Protein AF-T1BJ69-F1 (afdb_monomer_lite)

Radius of gyration: 16.68 Å; chains: 1; bounding box: 39×38×47 Å

Foldseek 3Di:
DALEEEQAFAVLQVLLVVLVVVVPDDVPDDPGDYDYPYHYDGDVVSLVSLLVVLVCVVVVVDDAHQEYEYEHACQVVDDVSSVVSSCVRNPPPPHHYDYRYDQHDSLLVLLQDQPLVCQQLVGGHHRDDRDRDPCPSLQSQQVRNVVSVDHDPPSNSVSSNSSD

Structure (mmCIF, N/CA/C/O backbone):
data_AF-T1BJ69-F1
#
_entry.id   AF-T1BJ69-F1
#
loop_
_atom_site.group_PDB
_atom_site.id
_atom_site.type_symbol
_atom_site.label_atom_id
_atom_site.label_alt_id
_atom_site.label_comp_id
_atom_site.label_asym_id
_atom_site.label_entity_id
_atom_site.label_seq_id
_atom_site.pdbx_PDB_ins_code
_atom_site.Cartn_x
_atom_site.Cartn_y
_atom_site.Cartn_z
_atom_site.occupancy
_atom_site.B_iso_or_equiv
_atom_site.auth_seq_id
_atom_site.auth_comp_id
_atom_site.auth_asym_id
_atom_site.auth_atom_id
_atom_site.pdbx_PDB_model_num
ATOM 1 N N . MET A 1 1 ? -14.775 -15.319 7.937 1.00 51.53 1 MET A N 1
ATOM 2 C CA . MET A 1 1 ? -14.587 -13.847 7.974 1.00 51.53 1 MET A CA 1
ATOM 3 C C . MET A 1 1 ? -13.096 -13.589 7.8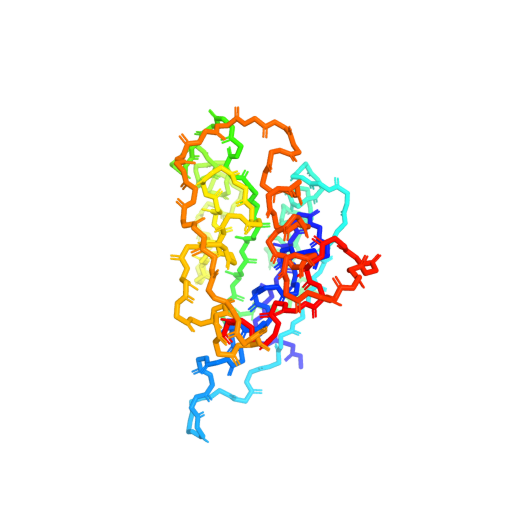43 1.00 51.53 1 MET A C 1
ATOM 5 O O . MET A 1 1 ? -12.359 -14.482 8.225 1.00 51.53 1 MET A O 1
ATOM 9 N N . PRO A 1 2 ? -12.671 -12.459 7.262 1.00 62.94 2 PRO A N 1
ATOM 10 C CA . PRO A 1 2 ? -11.258 -12.148 7.084 1.00 62.94 2 PRO A CA 1
ATOM 11 C C . PRO A 1 2 ? -10.560 -11.904 8.410 1.00 62.94 2 PRO A C 1
ATOM 13 O O . PRO A 1 2 ? -11.068 -11.163 9.250 1.00 62.94 2 PRO A O 1
ATOM 16 N N . ASP A 1 3 ? -9.391 -12.504 8.550 1.00 84.88 3 ASP A N 1
ATOM 17 C CA . ASP A 1 3 ? -8.540 -12.343 9.723 1.00 84.88 3 ASP A CA 1
ATOM 18 C C . ASP A 1 3 ? -7.645 -11.103 9.556 1.00 84.88 3 ASP A C 1
ATOM 20 O O . ASP A 1 3 ? -7.276 -10.459 10.536 1.00 84.88 3 ASP A O 1
ATOM 24 N N . VAL A 1 4 ? -7.408 -10.682 8.304 1.00 90.94 4 VAL A N 1
ATOM 25 C CA . VAL A 1 4 ? -6.692 -9.446 7.960 1.00 90.94 4 VAL A CA 1
ATOM 26 C C . VAL A 1 4 ? -7.602 -8.488 7.193 1.00 90.94 4 VAL A C 1
ATOM 28 O O . VAL A 1 4 ? -8.192 -8.839 6.165 1.00 90.94 4 VAL A O 1
ATOM 31 N N . ILE A 1 5 ? -7.684 -7.249 7.672 1.00 94.88 5 ILE A N 1
ATOM 32 C CA . ILE A 1 5 ? -8.419 -6.156 7.031 1.00 94.88 5 ILE A CA 1
ATOM 33 C C . ILE A 1 5 ? -7.438 -5.163 6.416 1.00 94.88 5 ILE A C 1
ATOM 35 O O . ILE A 1 5 ? -6.534 -4.691 7.097 1.00 94.88 5 ILE A O 1
ATOM 39 N N . LEU A 1 6 ? -7.650 -4.809 5.149 1.00 95.88 6 LEU A N 1
ATOM 40 C CA . LEU A 1 6 ? -6.860 -3.818 4.421 1.00 95.88 6 LEU A CA 1
ATOM 41 C C . LEU A 1 6 ? -7.681 -2.558 4.129 1.00 95.88 6 LEU A C 1
ATOM 43 O O . LEU A 1 6 ? -8.824 -2.638 3.670 1.00 95.88 6 LEU A O 1
ATOM 47 N N . PHE A 1 7 ? -7.060 -1.405 4.350 1.00 97.06 7 PHE A N 1
ATOM 48 C CA . PHE A 1 7 ? -7.480 -0.118 3.807 1.00 97.06 7 PHE A CA 1
ATOM 49 C C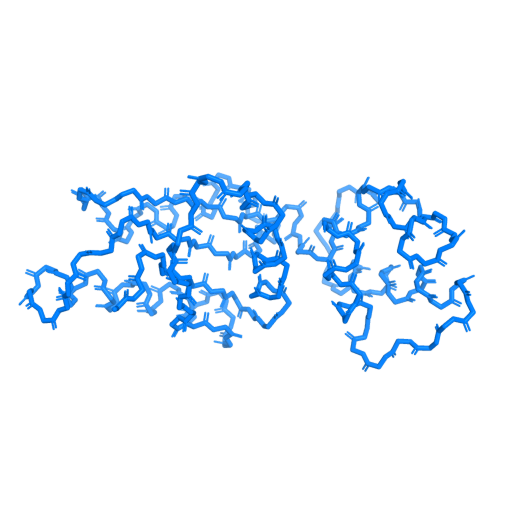 . PHE A 1 7 ? -6.354 0.423 2.932 1.00 97.06 7 PHE A C 1
ATOM 51 O O . PHE A 1 7 ? -5.247 0.616 3.423 1.00 97.06 7 PHE A O 1
ATOM 58 N N . ALA A 1 8 ? -6.633 0.646 1.658 1.00 97.19 8 ALA A N 1
ATOM 59 C CA . ALA A 1 8 ? -5.683 1.039 0.634 1.00 97.19 8 ALA A CA 1
ATOM 60 C C . ALA A 1 8 ? -6.142 2.329 -0.058 1.00 97.19 8 ALA A C 1
ATOM 62 O O . ALA A 1 8 ? -7.329 2.523 -0.318 1.00 97.19 8 ALA A O 1
ATOM 63 N N . GLU A 1 9 ? -5.194 3.218 -0.345 1.00 95.62 9 GLU A N 1
ATOM 64 C CA . GLU A 1 9 ? -5.455 4.518 -0.973 1.00 95.62 9 GLU A CA 1
ATOM 65 C C . GLU A 1 9 ? -6.082 4.397 -2.369 1.00 95.62 9 GLU A C 1
ATOM 67 O O . GLU A 1 9 ? -7.032 5.115 -2.709 1.00 95.62 9 GLU A O 1
ATOM 72 N N . ASP A 1 10 ? -5.581 3.445 -3.149 1.00 93.44 10 ASP A N 1
ATOM 73 C CA . ASP A 1 10 ? -6.062 3.096 -4.477 1.00 93.44 10 ASP A CA 1
ATOM 74 C C . ASP 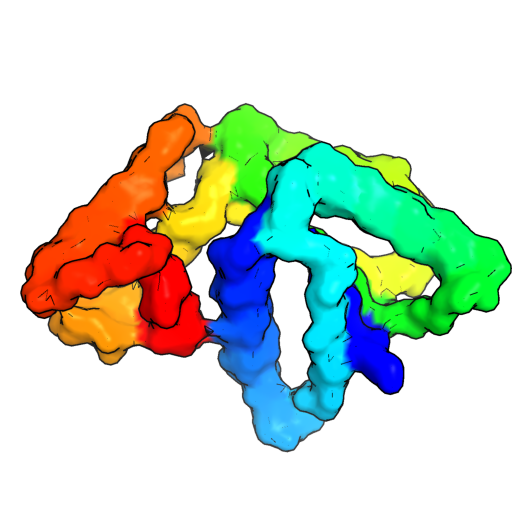A 1 10 ? -5.826 1.599 -4.782 1.00 93.44 10 ASP A C 1
ATOM 76 O O . ASP A 1 10 ? -5.380 0.820 -3.929 1.00 93.44 10 ASP A O 1
ATOM 80 N N . SER A 1 11 ? -6.129 1.187 -6.014 1.00 91.75 11 SER A N 1
ATOM 81 C CA . SER A 1 11 ? -5.951 -0.192 -6.469 1.00 91.75 11 SER A CA 1
ATOM 82 C C . SER A 1 11 ? -4.485 -0.623 -6.535 1.00 91.75 11 SER A C 1
ATOM 84 O O . SER A 1 11 ? -4.205 -1.807 -6.375 1.00 91.75 11 SER A O 1
ATOM 86 N N . ALA A 1 12 ? -3.549 0.310 -6.748 1.00 92.00 12 ALA A N 1
ATOM 87 C CA . ALA A 1 12 ? -2.119 0.011 -6.798 1.00 92.00 12 ALA A CA 1
ATOM 88 C C . ALA A 1 12 ? -1.604 -0.405 -5.416 1.00 92.00 12 ALA A C 1
ATOM 90 O O . ALA A 1 12 ? -0.928 -1.426 -5.275 1.00 92.00 12 ALA A O 1
ATOM 91 N N . HIS A 1 13 ? -2.012 0.337 -4.384 1.00 95.19 13 HIS A N 1
ATOM 92 C CA . HIS A 1 13 ? -1.757 -0.022 -2.992 1.00 95.19 13 HIS A CA 1
ATOM 93 C C . HIS A 1 13 ? -2.362 -1.383 -2.646 1.00 95.19 13 HIS A C 1
ATOM 95 O O . HIS A 1 13 ? -1.693 -2.220 -2.043 1.00 95.19 13 HIS A O 1
ATOM 101 N N . GLU A 1 14 ? -3.618 -1.629 -3.031 1.00 94.44 14 GLU A N 1
ATOM 102 C CA . GLU A 1 14 ? -4.249 -2.924 -2.771 1.00 94.44 14 GLU A CA 1
ATOM 103 C C . GLU A 1 14 ? -3.471 -4.070 -3.422 1.00 94.44 14 GLU A C 1
ATOM 105 O O . GLU A 1 14 ? -3.194 -5.068 -2.755 1.00 94.44 14 GLU A O 1
ATOM 110 N N . GLN A 1 15 ? -3.116 -3.927 -4.700 1.00 92.31 15 GLN A N 1
ATOM 111 C CA . GLN A 1 15 ? -2.429 -4.964 -5.458 1.00 92.31 15 GLN A CA 1
ATOM 112 C C . GLN A 1 15 ? -1.080 -5.301 -4.825 1.00 92.31 15 GLN A C 1
ATOM 114 O O . GLN A 1 15 ? -0.887 -6.443 -4.421 1.00 92.31 15 GLN A O 1
ATOM 119 N N . ILE A 1 16 ? -0.212 -4.307 -4.616 1.00 93.31 16 ILE A N 1
ATOM 120 C CA . ILE A 1 16 ? 1.136 -4.523 -4.066 1.00 93.31 16 ILE A CA 1
ATOM 121 C C . ILE A 1 16 ? 1.086 -5.152 -2.670 1.00 93.31 16 ILE A C 1
ATOM 123 O O . ILE A 1 16 ? 1.836 -6.082 -2.374 1.00 93.31 16 ILE A O 1
ATOM 127 N N . ILE A 1 17 ? 0.179 -4.698 -1.800 1.00 93.44 17 ILE A N 1
ATOM 128 C CA . ILE A 1 17 ? 0.056 -5.271 -0.454 1.00 93.44 17 ILE A CA 1
ATOM 129 C C . ILE A 1 17 ? -0.488 -6.696 -0.500 1.00 93.44 17 ILE A C 1
ATOM 131 O O . ILE A 1 17 ? -0.043 -7.545 0.276 1.00 93.44 17 ILE A O 1
ATOM 135 N N . ARG A 1 18 ? -1.402 -7.003 -1.425 1.00 90.94 18 ARG A N 1
ATOM 136 C CA . ARG A 1 18 ? -1.831 -8.386 -1.663 1.00 90.94 18 ARG A CA 1
ATOM 137 C C . ARG A 1 18 ? -0.667 -9.263 -2.125 1.00 90.94 18 ARG A C 1
ATOM 139 O O . ARG A 1 18 ? -0.565 -10.378 -1.611 1.00 90.94 18 ARG A O 1
ATOM 146 N N . SER A 1 19 ? 0.196 -8.780 -3.021 1.00 89.44 19 SER A N 1
ATOM 147 C CA . SER A 1 19 ? 1.398 -9.493 -3.486 1.00 89.44 19 SER A CA 1
ATOM 148 C C . SER A 1 19 ? 2.352 -9.777 -2.324 1.00 89.44 19 SER A C 1
ATOM 150 O O . SER A 1 19 ? 2.669 -10.935 -2.053 1.00 89.44 19 SER A O 1
ATOM 152 N N . MET A 1 20 ? 2.698 -8.747 -1.541 1.00 89.12 20 MET A N 1
ATOM 153 C CA . MET A 1 20 ? 3.596 -8.867 -0.383 1.00 89.12 20 MET A CA 1
ATOM 154 C C . MET A 1 20 ? 3.067 -9.863 0.648 1.00 89.12 20 MET A C 1
ATOM 156 O O . MET A 1 20 ? 3.785 -10.756 1.098 1.00 89.12 20 MET A O 1
ATOM 160 N N . LEU A 1 21 ? 1.787 -9.745 1.013 1.00 86.69 21 LEU A N 1
ATOM 161 C CA . LEU A 1 21 ? 1.180 -10.650 1.986 1.00 86.69 21 LEU A CA 1
ATOM 162 C C . LEU A 1 21 ? 1.114 -12.084 1.461 1.00 86.69 21 LEU A C 1
ATOM 164 O O . LEU A 1 21 ? 1.229 -13.007 2.259 1.00 86.69 21 LEU A O 1
ATOM 168 N N . ARG A 1 22 ? 0.957 -12.291 0.146 1.00 84.44 22 ARG A N 1
ATOM 169 C CA . ARG A 1 22 ? 1.001 -13.620 -0.478 1.00 84.44 22 ARG A CA 1
ATOM 170 C C . ARG A 1 22 ? 2.409 -14.212 -0.443 1.00 84.44 22 ARG A C 1
ATOM 172 O O . ARG A 1 22 ? 2.530 -15.377 -0.084 1.00 84.44 22 ARG A O 1
ATOM 179 N N . CYS A 1 23 ? 3.438 -13.420 -0.746 1.00 79.69 23 CYS A N 1
ATOM 180 C CA . CYS A 1 23 ? 4.845 -13.829 -0.677 1.00 79.69 23 CYS A CA 1
ATOM 181 C C . CYS A 1 23 ? 5.247 -14.255 0.750 1.00 79.69 23 CYS A C 1
ATOM 183 O O . CYS A 1 23 ? 5.919 -15.265 0.947 1.00 79.69 23 CYS A O 1
ATOM 185 N N . LEU A 1 24 ? 4.728 -13.565 1.772 1.00 79.25 24 LEU A N 1
ATOM 186 C CA . LEU A 1 24 ? 4.943 -13.926 3.179 1.00 79.25 24 LEU A CA 1
ATOM 187 C C . LEU A 1 24 ? 4.194 -15.196 3.631 1.00 79.25 24 LEU A C 1
ATOM 189 O O . LEU A 1 24 ? 4.476 -15.713 4.719 1.00 79.25 24 LEU A O 1
ATOM 193 N N . ARG A 1 25 ? 3.254 -15.735 2.836 1.00 72.44 25 ARG A N 1
ATOM 194 C CA . ARG A 1 25 ? 2.586 -17.004 3.170 1.00 72.44 25 ARG A CA 1
ATOM 195 C C . ARG A 1 25 ? 3.562 -18.156 2.957 1.00 72.44 25 ARG A C 1
ATOM 197 O O . ARG A 1 25 ? 3.684 -18.700 1.866 1.00 72.44 25 ARG A O 1
ATOM 204 N N . THR A 1 26 ? 4.211 -18.589 4.031 1.00 60.78 26 THR A N 1
ATOM 205 C CA . THR A 1 26 ? 4.838 -19.917 4.050 1.00 60.78 26 THR A CA 1
ATOM 206 C C . THR A 1 26 ? 3.751 -21.007 4.074 1.00 60.78 26 THR A C 1
ATOM 208 O O . THR A 1 26 ? 2.638 -20.735 4.539 1.00 60.78 26 THR A O 1
ATOM 211 N N . PRO A 1 27 ? 4.047 -22.252 3.644 1.00 57.75 27 PRO A N 1
ATOM 212 C CA . PRO A 1 27 ? 3.083 -23.363 3.639 1.00 57.75 27 PRO A CA 1
ATOM 213 C C . PRO A 1 27 ? 2.420 -23.652 4.997 1.00 57.75 27 PRO A C 1
ATOM 215 O O . PRO A 1 27 ? 1.377 -24.296 5.051 1.00 57.75 27 PRO A O 1
ATOM 218 N N . TRP A 1 28 ? 3.019 -23.170 6.087 1.00 53.12 28 TRP A N 1
ATOM 219 C CA . TRP A 1 28 ? 2.624 -23.442 7.470 1.00 53.12 28 TRP A CA 1
ATOM 220 C C . TRP A 1 28 ? 2.016 -22.228 8.177 1.00 53.12 28 TRP A C 1
ATOM 222 O O . TRP A 1 28 ? 1.469 -22.386 9.264 1.00 53.12 28 TRP A O 1
ATOM 232 N N . ALA A 1 29 ? 2.156 -21.019 7.619 1.00 54.22 29 ALA A N 1
ATOM 233 C CA . ALA A 1 29 ? 1.893 -19.807 8.384 1.00 54.22 29 ALA A CA 1
ATOM 234 C C . ALA A 1 29 ? 0.432 -19.368 8.312 1.00 54.22 29 ALA A C 1
ATOM 236 O O . ALA A 1 29 ? -0.199 -19.298 9.357 1.00 54.22 29 ALA A O 1
ATOM 237 N N . TRP A 1 30 ? -0.144 -19.052 7.152 1.00 55.72 30 TRP A N 1
ATOM 238 C CA . TRP A 1 30 ? -1.376 -18.248 7.139 1.00 55.72 30 TRP A CA 1
ATOM 239 C C . TRP A 1 30 ? -2.479 -18.830 6.247 1.00 55.72 30 TRP A C 1
ATOM 241 O O . TRP A 1 30 ? -2.416 -18.758 5.017 1.00 55.72 30 TRP A O 1
ATOM 251 N N . THR A 1 31 ? -3.560 -19.313 6.861 1.00 55.03 31 THR A N 1
ATOM 252 C CA . THR A 1 31 ? -4.882 -19.514 6.229 1.00 55.03 31 THR A CA 1
ATOM 253 C C . THR A 1 31 ? -5.711 -18.229 6.176 1.00 55.03 31 THR A C 1
ATOM 255 O O . THR A 1 31 ? -6.770 -18.214 5.548 1.00 55.03 31 THR A O 1
ATOM 258 N N . SER A 1 32 ? -5.204 -17.150 6.773 1.00 64.69 32 SER A N 1
ATOM 259 C CA . SER A 1 32 ? -5.915 -15.900 6.988 1.00 64.69 32 SER A CA 1
ATOM 260 C C . SER A 1 32 ? -6.461 -15.292 5.698 1.00 64.69 32 SER A C 1
ATOM 262 O O . SER A 1 32 ? -5.718 -15.036 4.745 1.00 64.69 32 SER A O 1
ATOM 264 N N . SER A 1 33 ? -7.774 -15.054 5.648 1.00 83.56 33 SER A N 1
ATOM 265 C CA . SER A 1 33 ? -8.385 -14.400 4.483 1.00 83.56 33 SER A CA 1
ATOM 266 C C . SER A 1 33 ? -8.209 -12.879 4.564 1.00 83.56 33 SER A C 1
ATOM 268 O O . SER A 1 33 ? -8.493 -12.263 5.588 1.00 83.56 33 SER A O 1
ATOM 270 N N . LEU A 1 34 ? -7.714 -12.269 3.482 1.00 87.44 34 LEU A N 1
ATOM 271 C CA . LEU A 1 34 ? -7.486 -10.826 3.378 1.00 87.44 34 LEU A CA 1
ATOM 272 C C . LEU A 1 34 ? -8.677 -10.142 2.704 1.00 87.44 34 LEU A C 1
ATOM 274 O O . LEU A 1 34 ? -8.955 -10.391 1.524 1.00 87.44 34 LEU A O 1
ATOM 278 N N . LYS A 1 35 ? -9.337 -9.227 3.418 1.00 92.12 35 LYS A N 1
ATOM 279 C CA . LYS A 1 35 ? -10.417 -8.398 2.866 1.00 92.12 35 LYS A CA 1
ATOM 280 C C . LYS A 1 35 ? -10.004 -6.938 2.816 1.00 92.12 35 LYS A C 1
ATOM 282 O O . LYS A 1 35 ? -9.709 -6.335 3.842 1.00 92.12 35 LYS A O 1
ATOM 287 N N . CYS A 1 36 ? -10.072 -6.364 1.624 1.00 92.94 36 CYS A N 1
ATOM 288 C CA . CYS A 1 36 ? -9.938 -4.933 1.431 1.00 92.94 36 CYS A CA 1
ATOM 289 C C . CYS A 1 36 ? -11.302 -4.263 1.654 1.00 92.94 36 CYS A C 1
ATOM 291 O O . CYS A 1 36 ? -12.295 -4.669 1.047 1.00 92.94 36 CYS A O 1
ATOM 293 N N . LEU A 1 37 ? -11.379 -3.296 2.571 1.00 93.19 37 LEU A N 1
ATOM 294 C CA . LEU A 1 37 ? -12.602 -2.527 2.848 1.00 93.19 37 LEU A CA 1
ATOM 295 C C . LEU A 1 37 ? -12.631 -1.183 2.114 1.00 93.19 37 LEU A C 1
ATOM 297 O O . LEU A 1 37 ? -13.690 -0.560 2.017 1.00 93.19 37 LEU A O 1
ATOM 301 N N . ASN A 1 38 ? -11.481 -0.735 1.616 1.00 93.50 38 ASN A N 1
ATOM 302 C CA . ASN A 1 38 ? -11.331 0.469 0.814 1.00 93.50 38 ASN A CA 1
ATOM 303 C C . ASN A 1 38 ? -10.067 0.346 -0.045 1.00 93.50 38 ASN A C 1
ATOM 305 O O . ASN A 1 38 ? -9.035 -0.029 0.491 1.00 93.50 38 ASN A O 1
ATOM 309 N N . ALA A 1 39 ? -10.172 0.655 -1.337 1.00 87.38 39 ALA A N 1
ATOM 310 C CA . ALA A 1 39 ? -9.062 0.683 -2.299 1.00 87.38 39 ALA A 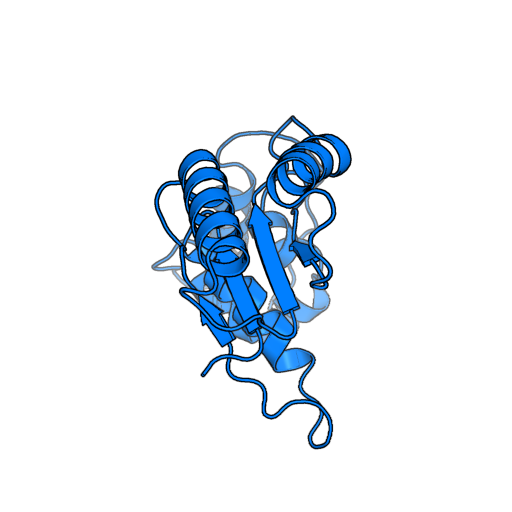CA 1
ATOM 311 C C . ALA A 1 39 ? -9.259 1.786 -3.351 1.00 87.38 39 ALA A C 1
ATOM 313 O O . ALA A 1 39 ? -8.819 1.681 -4.491 1.00 87.38 39 ALA A O 1
ATOM 314 N N . THR A 1 40 ? -10.048 2.807 -3.016 1.00 86.81 40 THR A N 1
ATOM 315 C CA . THR A 1 40 ? -10.438 3.873 -3.943 1.00 86.81 40 THR A CA 1
ATOM 316 C C . THR A 1 40 ? -10.758 5.142 -3.174 1.00 86.81 40 THR A C 1
ATOM 318 O O . THR A 1 40 ? -11.296 5.084 -2.064 1.00 86.81 40 THR A O 1
ATOM 321 N N . GLY A 1 41 ? -10.575 6.289 -3.824 1.00 84.56 41 GLY A N 1
ATOM 322 C CA . GLY A 1 41 ? -10.984 7.585 -3.285 1.00 84.56 41 GLY A CA 1
ATOM 323 C C . GLY A 1 41 ? -9.895 8.306 -2.492 1.00 84.56 41 GLY A C 1
ATOM 324 O O . GLY A 1 41 ? -10.168 9.364 -1.925 1.00 84.56 41 GLY A O 1
ATOM 325 N N . GLY A 1 42 ? -8.669 7.779 -2.501 1.00 91.38 42 GLY A N 1
ATOM 326 C CA . GLY A 1 42 ? -7.495 8.472 -1.997 1.00 91.38 42 GLY A CA 1
ATOM 327 C C . GLY A 1 42 ? -7.354 8.428 -0.475 1.00 91.38 42 GLY A C 1
ATOM 328 O O . GLY A 1 42 ? -8.194 7.894 0.255 1.00 91.38 42 GLY A O 1
ATOM 329 N N . HIS A 1 43 ? -6.292 9.072 0.004 1.00 90.75 43 HIS A N 1
ATOM 330 C CA . HIS A 1 43 ? -5.917 9.141 1.415 1.00 90.75 43 HIS A CA 1
ATOM 331 C C . HIS A 1 43 ? -7.078 9.505 2.366 1.00 90.75 43 HIS A C 1
ATOM 333 O O . HIS A 1 43 ? -7.293 8.843 3.381 1.00 90.75 43 HIS A O 1
ATOM 339 N N . GLY A 1 44 ? -7.874 10.531 2.038 1.00 92.94 44 GLY A N 1
ATOM 340 C CA . GLY A 1 44 ? -8.973 10.978 2.905 1.00 92.94 44 GLY A CA 1
ATOM 341 C C . GLY A 1 44 ? -10.066 9.919 3.099 1.00 92.94 44 GLY A C 1
ATOM 342 O O . GLY A 1 44 ? -10.594 9.767 4.203 1.00 92.94 44 GLY A O 1
ATOM 343 N N . GLN A 1 45 ? -10.370 9.147 2.051 1.00 94.69 45 GLN A N 1
ATOM 344 C CA . GLN A 1 45 ? -11.369 8.079 2.121 1.00 94.69 45 GLN A CA 1
ATOM 345 C C . GLN A 1 45 ? -10.864 6.870 2.906 1.00 94.69 45 GLN A C 1
ATOM 347 O O . GLN A 1 45 ? -11.647 6.267 3.642 1.00 94.69 45 GLN A O 1
ATOM 352 N N . VAL A 1 46 ? -9.563 6.573 2.839 1.00 95.94 46 VAL A N 1
ATOM 353 C CA . VAL A 1 46 ? -8.927 5.562 3.697 1.00 95.94 46 VAL A CA 1
ATOM 354 C C . VAL A 1 46 ? -9.120 5.908 5.168 1.00 95.94 46 VAL A C 1
ATOM 356 O O . VAL A 1 46 ? -9.624 5.085 5.935 1.00 95.94 46 VAL A O 1
ATOM 359 N N . LEU A 1 47 ? -8.778 7.138 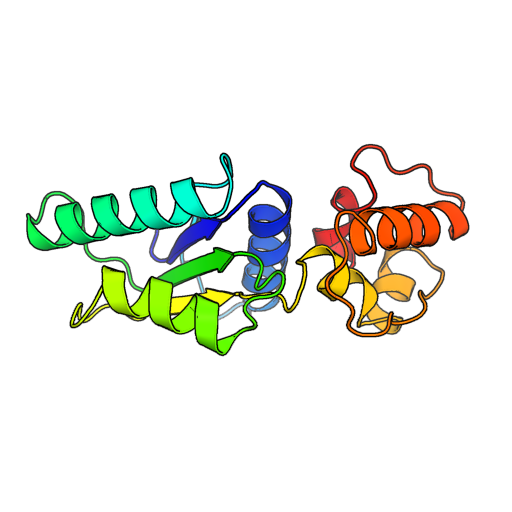5.568 1.00 95.88 47 LEU A N 1
ATOM 360 C CA . LEU A 1 47 ? -8.905 7.570 6.962 1.00 95.88 47 LEU A CA 1
ATOM 361 C C . LEU A 1 47 ? -10.367 7.557 7.434 1.00 95.88 47 LEU A C 1
ATOM 363 O O . LEU A 1 47 ? -10.660 7.108 8.546 1.00 95.88 47 LEU A O 1
ATOM 367 N N . ALA A 1 48 ? -11.302 7.998 6.587 1.00 96.12 48 ALA A N 1
ATOM 368 C CA . ALA A 1 48 ? -12.731 7.956 6.892 1.00 96.12 48 ALA A CA 1
ATOM 369 C C . ALA A 1 48 ? -13.249 6.515 7.053 1.00 96.12 48 ALA A C 1
ATOM 371 O O . ALA A 1 48 ? -13.974 6.218 8.009 1.00 96.12 48 ALA A O 1
ATOM 372 N N . ALA A 1 49 ? -12.849 5.607 6.158 1.00 96.31 49 ALA A N 1
ATOM 373 C CA . ALA A 1 49 ? -13.218 4.197 6.212 1.00 96.31 49 ALA A CA 1
ATOM 374 C C . ALA A 1 49 ? -12.642 3.504 7.454 1.00 96.31 49 ALA A C 1
ATOM 376 O O . ALA A 1 49 ? -13.374 2.785 8.138 1.00 96.31 49 ALA A O 1
ATOM 377 N N . LEU A 1 50 ? -11.375 3.773 7.788 1.00 96.44 50 LEU A N 1
ATOM 378 C CA . LEU A 1 50 ? -10.735 3.269 9.002 1.00 96.44 50 LEU A CA 1
ATOM 379 C C . LEU A 1 50 ? -11.467 3.763 10.253 1.00 96.44 50 LEU A C 1
ATOM 381 O O . LEU A 1 50 ? -11.803 2.964 11.124 1.00 96.44 50 LEU A O 1
ATOM 385 N N . LYS A 1 51 ? -11.774 5.064 10.332 1.00 96.06 51 LYS A N 1
ATOM 386 C CA . LYS A 1 51 ? -12.496 5.650 11.473 1.00 96.06 51 LYS A CA 1
ATOM 387 C C . LYS A 1 51 ? -13.871 5.018 11.661 1.00 96.06 51 LYS A C 1
ATOM 389 O O . LYS A 1 51 ? -14.243 4.698 12.790 1.00 96.06 51 LYS A O 1
ATOM 394 N N . ARG A 1 52 ? -14.613 4.810 10.569 1.00 96.00 52 ARG A N 1
ATOM 395 C CA . ARG A 1 52 ? -15.904 4.112 10.603 1.00 96.00 52 ARG A CA 1
ATOM 396 C C . ARG A 1 52 ? -15.739 2.687 11.127 1.00 96.00 52 ARG A C 1
ATOM 398 O O . ARG A 1 52 ? -16.398 2.326 12.089 1.00 96.00 52 ARG A O 1
ATOM 405 N N . PHE A 1 53 ? -14.795 1.928 10.580 1.00 95.25 53 PHE A N 1
ATOM 406 C CA . PHE A 1 53 ? -14.569 0.543 10.991 1.00 95.25 53 PHE A CA 1
ATOM 407 C C . PHE A 1 53 ? -14.143 0.410 12.462 1.00 95.25 53 PHE A C 1
ATOM 409 O O . PHE A 1 53 ? -14.634 -0.460 13.177 1.00 95.25 53 PHE A O 1
ATOM 416 N N . VAL A 1 54 ? -13.278 1.304 12.953 1.00 94.81 54 VAL A N 1
ATOM 417 C CA . VAL A 1 54 ? -12.907 1.365 14.377 1.00 94.81 54 VAL A CA 1
ATOM 418 C C . VAL A 1 54 ? -14.134 1.626 15.255 1.00 94.81 54 VAL A C 1
ATOM 420 O O . VAL A 1 54 ? -14.268 1.016 16.318 1.00 94.81 54 VAL A O 1
ATOM 423 N N . ASN A 1 55 ? -15.038 2.512 14.830 1.00 94.62 55 ASN A N 1
ATOM 424 C CA . ASN A 1 55 ? -16.288 2.753 15.549 1.00 94.62 55 ASN A CA 1
ATOM 425 C C . ASN A 1 55 ? -17.193 1.515 15.532 1.00 94.62 55 ASN A C 1
ATOM 427 O O . ASN A 1 55 ? -17.716 1.151 16.583 1.00 94.62 55 ASN A O 1
ATOM 431 N N . ASP A 1 56 ? -17.308 0.823 14.398 1.00 94.75 56 ASP A N 1
ATOM 432 C CA . ASP A 1 56 ? -18.100 -0.407 14.282 1.00 94.75 56 ASP A CA 1
ATOM 433 C C . ASP A 1 56 ? -17.561 -1.512 15.213 1.00 94.75 56 ASP A C 1
ATOM 435 O O . ASP A 1 56 ? -18.342 -2.236 15.836 1.00 94.75 56 ASP A O 1
ATOM 439 N N . ILE A 1 57 ? -16.231 -1.614 15.376 1.00 93.50 57 ILE A N 1
ATOM 440 C CA . ILE A 1 57 ? -15.600 -2.520 16.354 1.00 93.50 57 ILE A CA 1
ATOM 441 C C . ILE A 1 57 ? -15.989 -2.126 17.785 1.00 93.50 57 ILE A C 1
ATOM 443 O O . ILE A 1 57 ? -16.408 -2.977 18.571 1.00 93.50 57 ILE A O 1
ATOM 447 N N . LYS A 1 58 ? -15.877 -0.838 18.139 1.00 91.94 58 LYS A N 1
ATOM 448 C CA . LYS A 1 58 ? -16.216 -0.335 19.487 1.00 91.94 58 LYS A CA 1
ATOM 449 C C . LYS A 1 58 ? -17.689 -0.561 19.832 1.00 91.94 58 LYS A C 1
ATOM 451 O O . LYS A 1 58 ? -18.003 -0.922 20.964 1.00 91.94 58 LYS A O 1
ATOM 456 N N . LEU A 1 59 ? -18.574 -0.400 18.850 1.00 94.38 59 LEU A N 1
ATOM 457 C CA . LEU A 1 59 ? -20.012 -0.659 18.964 1.00 94.38 59 LEU A CA 1
ATOM 458 C C . LEU A 1 59 ? -20.366 -2.153 18.880 1.00 94.38 59 LEU A C 1
ATOM 460 O O . LEU A 1 59 ? -21.543 -2.499 18.961 1.00 94.38 59 LEU A O 1
ATOM 464 N N . ARG A 1 60 ? -19.371 -3.042 18.733 1.00 91.75 60 ARG A N 1
ATOM 465 C CA . ARG A 1 60 ? -19.531 -4.501 18.593 1.00 91.75 60 ARG A CA 1
ATOM 466 C C . ARG A 1 60 ? -20.424 -4.911 17.415 1.00 91.75 60 ARG A C 1
ATOM 468 O O . ARG A 1 60 ? -21.033 -5.977 17.440 1.00 91.75 60 ARG A O 1
ATOM 475 N N . GLN A 1 61 ? -20.492 -4.076 16.381 1.00 92.69 61 GLN A N 1
ATOM 476 C CA . GLN A 1 61 ? -21.254 -4.340 15.157 1.00 92.69 61 GLN A CA 1
ATOM 477 C C . GLN A 1 61 ? -20.481 -5.233 14.181 1.00 92.69 61 GLN A C 1
ATOM 479 O O . GLN A 1 61 ? -21.073 -5.915 13.347 1.00 92.69 61 GLN A O 1
ATOM 484 N N . VAL A 1 62 ? -19.155 -5.265 14.312 1.00 90.94 62 VAL A N 1
ATOM 485 C CA . VAL A 1 62 ? -18.265 -6.159 13.567 1.00 90.94 62 VAL A CA 1
ATOM 486 C C . VAL A 1 62 ? -17.346 -6.904 14.532 1.00 90.94 62 VAL A C 1
ATOM 488 O O . VAL A 1 62 ? -17.064 -6.433 15.635 1.00 90.94 62 VAL A O 1
ATOM 491 N N . ARG A 1 63 ? -16.868 -8.086 14.125 1.00 88.50 63 ARG A N 1
ATOM 492 C CA . ARG A 1 63 ? -15.842 -8.803 14.892 1.00 88.50 63 ARG A CA 1
ATOM 493 C C . ARG A 1 63 ? -14.499 -8.094 14.771 1.00 88.50 63 ARG A C 1
ATOM 495 O O . ARG A 1 63 ? -14.187 -7.493 13.745 1.00 88.50 63 ARG A O 1
ATOM 502 N N . VAL A 1 64 ? -13.710 -8.233 15.823 1.00 91.62 64 VAL A N 1
ATOM 503 C CA . VAL A 1 64 ? -12.329 -7.771 15.892 1.00 91.62 64 VAL A CA 1
ATOM 504 C C . VAL A 1 64 ? -11.468 -8.632 14.949 1.00 91.62 64 VAL A C 1
ATOM 506 O O . VAL A 1 64 ? -11.505 -9.853 15.102 1.00 91.62 64 VAL A O 1
ATOM 509 N N . PRO A 1 65 ? -10.750 -8.052 13.967 1.00 92.19 65 PRO A N 1
ATOM 510 C CA . PRO A 1 65 ? -9.829 -8.812 13.120 1.00 92.19 65 PRO A CA 1
ATOM 511 C C . PRO A 1 65 ? -8.522 -9.125 13.866 1.00 92.19 65 PRO A C 1
ATOM 513 O O . PRO A 1 65 ? -8.223 -8.501 14.884 1.00 92.19 65 PRO A O 1
ATOM 516 N N . GLU A 1 66 ? -7.720 -10.051 13.340 1.00 91.25 66 GLU A N 1
ATOM 517 C CA . GLU A 1 66 ? -6.388 -10.362 13.880 1.00 91.25 66 GLU A CA 1
ATOM 518 C C . GLU A 1 66 ? -5.364 -9.273 13.529 1.00 91.25 66 GLU A C 1
ATOM 520 O O . GLU A 1 66 ? -4.453 -8.997 14.309 1.00 91.25 66 GLU A O 1
ATOM 525 N N . LEU A 1 67 ? -5.526 -8.630 12.366 1.00 91.44 67 LEU A N 1
ATOM 526 C CA . LEU A 1 67 ? -4.641 -7.571 11.888 1.00 91.44 67 LEU A CA 1
ATOM 527 C C . LEU A 1 67 ? -5.395 -6.541 11.041 1.00 91.44 67 LEU A C 1
ATOM 529 O O . LEU A 1 67 ? -6.222 -6.882 10.191 1.00 91.44 67 LEU A O 1
ATOM 533 N N . ILE A 1 68 ? -5.047 -5.269 11.225 1.00 95.12 68 ILE A N 1
ATOM 534 C CA . ILE A 1 68 ? -5.417 -4.181 10.318 1.00 95.12 68 ILE A CA 1
ATOM 535 C C . ILE A 1 68 ? -4.161 -3.706 9.585 1.00 95.12 68 ILE A C 1
ATOM 537 O O . ILE A 1 68 ? -3.144 -3.403 10.207 1.00 95.12 68 ILE A O 1
ATOM 541 N N . VAL A 1 69 ? -4.241 -3.606 8.263 1.00 95.75 69 VAL A N 1
ATOM 542 C CA . VAL A 1 69 ? -3.205 -3.036 7.399 1.00 95.75 69 VAL A CA 1
ATOM 543 C C . VAL A 1 69 ? -3.740 -1.748 6.789 1.00 95.75 69 VAL A C 1
ATOM 545 O O . VAL A 1 69 ? -4.828 -1.733 6.210 1.00 95.75 69 VAL A O 1
ATOM 548 N N . VAL A 1 70 ? -2.980 -0.663 6.917 1.00 97.06 70 VAL A N 1
ATOM 549 C CA . VAL A 1 70 ? -3.313 0.634 6.315 1.00 97.06 70 VAL A CA 1
ATOM 550 C C . VAL A 1 70 ? -2.222 1.007 5.322 1.00 97.06 70 VAL A C 1
ATOM 552 O O . VAL A 1 70 ? -1.064 1.150 5.714 1.00 97.06 70 VAL A O 1
ATOM 555 N N . ALA A 1 71 ? -2.598 1.145 4.053 1.00 97.12 71 ALA A N 1
ATOM 556 C CA . ALA A 1 71 ? -1.712 1.423 2.936 1.00 97.12 71 ALA A CA 1
ATOM 557 C C . ALA A 1 71 ? -2.023 2.792 2.313 1.00 97.12 71 ALA A C 1
ATOM 559 O O . ALA A 1 71 ? -3.054 2.944 1.657 1.00 97.12 71 ALA A O 1
ATOM 560 N N . ILE A 1 72 ? -1.157 3.781 2.551 1.00 96.62 72 ILE A N 1
ATOM 561 C CA . ILE A 1 72 ? -1.305 5.162 2.054 1.00 96.62 72 ILE A CA 1
ATOM 562 C C . ILE A 1 72 ? 0.050 5.760 1.698 1.00 96.62 72 ILE A C 1
ATOM 564 O O . ILE A 1 72 ? 1.035 5.505 2.388 1.00 96.62 72 ILE A O 1
ATOM 568 N N . ASP A 1 73 ? 0.091 6.634 0.702 1.00 95.75 73 ASP A N 1
ATOM 569 C CA . ASP A 1 73 ? 1.314 7.323 0.310 1.00 95.75 73 ASP A CA 1
ATOM 570 C C . ASP A 1 73 ? 1.744 8.352 1.366 1.00 95.75 73 ASP A C 1
ATOM 572 O O . ASP A 1 73 ? 0.970 9.218 1.809 1.00 95.75 73 ASP A O 1
ATOM 576 N N . ALA A 1 74 ? 3.036 8.349 1.710 1.00 94.94 74 ALA A N 1
ATOM 577 C CA . ALA A 1 74 ? 3.629 9.407 2.525 1.00 94.94 74 ALA A CA 1
ATOM 578 C C . ALA A 1 74 ? 3.469 10.774 1.855 1.00 94.94 74 ALA A C 1
ATOM 580 O O . ALA A 1 74 ? 3.324 11.796 2.539 1.00 94.94 74 ALA A O 1
ATOM 581 N N . ASN A 1 75 ? 3.465 10.800 0.517 1.00 91.75 75 ASN A N 1
ATOM 582 C CA . ASN A 1 75 ? 3.545 12.018 -0.273 1.00 91.75 75 ASN A CA 1
ATOM 583 C C . ASN A 1 75 ? 4.701 12.885 0.265 1.00 91.75 75 ASN A C 1
ATOM 585 O O . ASN A 1 75 ? 5.794 12.388 0.524 1.00 91.75 75 ASN A O 1
ATOM 589 N N . CYS A 1 76 ? 4.462 14.177 0.494 1.00 90.81 76 CYS A N 1
ATOM 590 C CA . CYS A 1 76 ? 5.470 15.079 1.050 1.00 90.81 76 CYS A CA 1
ATOM 591 C C . CYS A 1 76 ? 5.411 15.180 2.590 1.00 90.81 76 CYS A C 1
ATOM 593 O O . CYS A 1 76 ? 6.074 16.037 3.165 1.00 90.81 76 CYS A O 1
ATOM 595 N N . HIS A 1 77 ? 4.610 14.341 3.260 1.00 92.19 77 HIS A N 1
ATOM 596 C CA . HIS A 1 77 ? 4.410 14.375 4.719 1.00 92.19 77 HIS A CA 1
ATOM 597 C C . HIS A 1 77 ? 5.326 13.391 5.463 1.00 92.19 77 HIS A C 1
ATOM 599 O O . HIS A 1 77 ? 5.446 13.453 6.688 1.00 92.19 77 HIS A O 1
ATOM 605 N N . GLY A 1 78 ? 5.985 12.496 4.721 1.00 93.44 78 GLY A N 1
ATOM 606 C CA . GLY A 1 78 ? 6.886 11.484 5.256 1.00 93.44 78 GLY A CA 1
ATOM 607 C C . GLY A 1 78 ? 6.173 10.374 6.032 1.00 93.44 78 GLY A C 1
ATOM 608 O O . GLY A 1 78 ? 5.015 10.494 6.449 1.00 93.44 78 GLY A O 1
ATOM 609 N N . TYR A 1 79 ? 6.896 9.277 6.254 1.00 94.44 79 TYR A N 1
ATOM 610 C CA . TYR A 1 79 ? 6.381 8.101 6.964 1.00 94.44 79 TYR A CA 1
ATOM 611 C C . TYR A 1 79 ? 5.777 8.439 8.339 1.00 94.44 79 TYR A C 1
ATOM 613 O O . TYR A 1 79 ? 4.650 8.056 8.655 1.00 94.44 79 TYR A O 1
ATOM 621 N N . ASN A 1 80 ? 6.516 9.189 9.165 1.00 95.12 80 ASN A N 1
ATOM 622 C CA . ASN A 1 80 ? 6.095 9.491 10.535 1.00 95.12 80 ASN A CA 1
ATOM 623 C C . ASN A 1 80 ? 4.859 10.396 10.585 1.00 95.12 80 ASN A C 1
ATOM 625 O O . ASN A 1 80 ? 4.009 10.183 11.446 1.00 95.12 80 ASN A O 1
ATOM 629 N N . GLY A 1 81 ? 4.730 11.360 9.664 1.00 94.62 81 GLY A N 1
ATOM 630 C CA . GLY A 1 81 ? 3.556 12.232 9.589 1.00 94.62 81 GLY A CA 1
ATOM 631 C C . GLY A 1 81 ? 2.284 11.427 9.334 1.00 94.62 81 GLY A C 1
ATOM 632 O O . GLY A 1 81 ? 1.346 11.473 10.129 1.00 94.62 81 GLY A O 1
ATOM 633 N N . ARG A 1 82 ? 2.301 10.580 8.297 1.00 95.25 82 ARG A N 1
ATOM 634 C CA . ARG A 1 82 ? 1.172 9.695 7.962 1.00 95.25 82 ARG A CA 1
ATOM 635 C C . ARG A 1 82 ? 0.869 8.661 9.035 1.00 95.25 82 ARG A C 1
ATOM 637 O O . ARG A 1 82 ? -0.294 8.404 9.335 1.00 95.25 82 ARG A O 1
ATOM 644 N N . LYS A 1 83 ? 1.897 8.096 9.669 1.00 95.56 83 LYS A N 1
ATOM 645 C CA . LYS A 1 83 ? 1.704 7.165 10.784 1.00 95.56 83 LYS A CA 1
ATOM 646 C C . LYS A 1 83 ? 0.934 7.820 11.934 1.00 95.56 83 LYS A C 1
ATOM 648 O O . LYS A 1 83 ? 0.029 7.189 12.473 1.00 95.56 83 LYS A O 1
ATOM 653 N N . GLN A 1 84 ? 1.256 9.063 12.300 1.00 94.94 84 GLN A N 1
ATOM 654 C CA . GLN A 1 84 ? 0.561 9.760 13.391 1.00 94.94 84 GLN A CA 1
ATOM 655 C C . GLN A 1 84 ? -0.918 10.020 13.078 1.00 94.94 84 GLN A C 1
ATOM 657 O O . GLN A 1 84 ? -1.760 9.864 13.962 1.00 94.94 84 GLN A O 1
ATOM 662 N N . GLU A 1 85 ? -1.258 10.329 11.823 1.00 94.50 85 GLU A N 1
ATOM 663 C CA . GLU A 1 85 ? -2.656 10.462 11.385 1.00 94.50 85 GLU A CA 1
ATOM 664 C C . GLU A 1 85 ? -3.441 9.158 11.599 1.00 94.50 85 GLU A C 1
ATOM 666 O O . GLU A 1 85 ? -4.549 9.177 12.137 1.00 94.50 85 GLU A O 1
ATOM 671 N N . ILE A 1 86 ? -2.847 8.012 11.245 1.00 95.00 86 ILE A N 1
ATOM 672 C CA . ILE A 1 86 ? -3.469 6.692 11.429 1.00 95.00 86 ILE A CA 1
ATOM 673 C C . ILE A 1 86 ? -3.599 6.354 12.922 1.00 95.00 86 ILE A C 1
ATOM 675 O O . ILE A 1 86 ? -4.665 5.922 13.365 1.00 95.00 86 ILE A O 1
ATOM 679 N N . VAL A 1 87 ? -2.539 6.576 13.710 1.00 95.19 87 VAL A N 1
ATOM 680 C CA . VAL A 1 87 ? -2.527 6.351 15.171 1.00 95.19 87 VAL A CA 1
ATOM 681 C C . VAL A 1 87 ? -3.632 7.149 15.862 1.00 95.19 87 VAL A C 1
ATOM 683 O O . VAL A 1 87 ? -4.339 6.609 16.716 1.00 95.19 87 VAL A O 1
ATOM 686 N N . GLY A 1 88 ? -3.843 8.401 15.447 1.00 94.12 88 GLY A N 1
ATOM 687 C CA . GLY A 1 88 ? -4.900 9.260 15.977 1.00 94.12 88 GLY A CA 1
ATOM 688 C C . GLY A 1 88 ? -6.321 8.716 15.779 1.00 94.12 88 GLY A C 1
ATOM 689 O O . GLY A 1 88 ? -7.224 9.095 16.522 1.00 94.12 88 GLY A O 1
ATOM 690 N N . ILE A 1 89 ? -6.538 7.808 14.819 1.00 93.94 89 ILE A N 1
ATOM 691 C CA . ILE A 1 89 ? -7.865 7.249 14.519 1.00 93.94 89 ILE A CA 1
ATOM 692 C C . ILE A 1 89 ? -8.203 6.059 15.417 1.00 93.94 89 ILE A C 1
ATOM 694 O O . ILE A 1 89 ? -9.296 6.012 15.989 1.00 93.94 89 ILE A O 1
ATOM 698 N N . TYR A 1 90 ? -7.303 5.079 15.530 1.00 88.75 90 TYR A N 1
ATOM 699 C CA . TYR A 1 90 ? -7.597 3.865 16.299 1.00 88.75 90 TYR A CA 1
ATOM 700 C C . TYR A 1 90 ? -7.266 4.013 17.792 1.00 88.75 90 TYR A C 1
ATOM 702 O O . TYR A 1 90 ? -7.888 3.341 18.619 1.00 88.75 90 TYR A O 1
ATOM 710 N N . GLY A 1 91 ? -6.363 4.929 18.164 1.00 85.50 91 GLY A N 1
ATOM 711 C CA . GLY A 1 91 ? -6.029 5.232 19.556 1.00 85.50 91 GLY A CA 1
ATOM 712 C C . GLY A 1 91 ? -5.581 3.991 20.335 1.00 85.50 91 GLY A C 1
ATOM 713 O O . GLY A 1 91 ? -4.591 3.359 19.989 1.00 85.50 91 GLY A O 1
ATOM 714 N N . GLN A 1 92 ? -6.324 3.635 21.387 1.00 82.44 92 GLN A N 1
ATOM 715 C CA . GLN A 1 92 ? -6.034 2.490 22.267 1.00 82.44 92 GLN A CA 1
ATOM 716 C C . GLN A 1 92 ? -6.739 1.185 21.853 1.00 82.44 92 GLN A C 1
ATOM 718 O O . GLN A 1 92 ? -6.936 0.295 22.680 1.00 82.44 92 GLN A O 1
ATOM 723 N N . LEU A 1 93 ? -7.184 1.060 20.599 1.00 88.12 93 LEU A N 1
ATOM 724 C CA . LEU A 1 93 ? -7.773 -0.191 20.124 1.00 88.12 93 LEU A CA 1
ATOM 725 C C . LEU A 1 93 ? -6.755 -1.339 20.273 1.00 88.12 93 LEU A C 1
ATOM 727 O O . LEU A 1 93 ? -5.655 -1.255 19.741 1.00 88.12 93 LEU A O 1
ATOM 731 N N . ALA A 1 94 ? -7.134 -2.421 20.959 1.00 86.94 94 ALA A N 1
ATOM 732 C CA . ALA A 1 94 ? -6.256 -3.562 21.259 1.00 86.94 94 ALA A CA 1
ATOM 733 C C . ALA A 1 94 ? -5.968 -4.483 20.050 1.00 86.94 94 ALA A C 1
ATOM 735 O O . ALA A 1 94 ? -5.603 -5.643 20.220 1.00 86.94 94 ALA A O 1
ATOM 736 N N . VAL A 1 95 ? -6.167 -3.983 18.830 1.00 90.62 95 VAL A N 1
ATOM 737 C CA . VAL A 1 95 ? -5.959 -4.722 17.581 1.00 90.62 95 VAL A CA 1
ATOM 738 C C . VAL A 1 95 ? -4.609 -4.330 17.000 1.00 90.62 95 VAL A C 1
ATOM 740 O O . VAL A 1 95 ? -4.344 -3.131 16.892 1.00 90.62 95 VAL A O 1
ATOM 743 N N . PRO A 1 96 ? -3.767 -5.289 16.586 1.00 92.31 96 PRO A N 1
ATOM 744 C CA . PRO A 1 96 ? -2.551 -4.981 15.850 1.00 92.31 96 PRO A CA 1
ATOM 745 C C . PRO A 1 96 ? -2.848 -4.169 14.581 1.00 92.31 96 PRO A C 1
ATOM 747 O O . PRO A 1 96 ? -3.693 -4.546 13.765 1.00 92.31 96 PRO A O 1
ATOM 750 N N . VAL A 1 97 ? -2.129 -3.059 14.402 1.00 94.44 97 VAL A N 1
ATOM 751 C CA . VAL A 1 97 ? -2.198 -2.219 13.198 1.00 94.44 97 VAL A CA 1
ATOM 752 C C . VAL A 1 97 ? -0.804 -2.111 12.590 1.00 94.44 97 VAL A C 1
ATOM 754 O O . VAL A 1 97 ? 0.130 -1.680 13.265 1.00 94.44 97 VAL A O 1
ATOM 757 N N . THR A 1 98 ? -0.674 -2.478 11.315 1.00 94.12 98 THR A N 1
ATOM 758 C CA . THR A 1 98 ? 0.550 -2.308 10.521 1.00 94.12 98 THR A CA 1
ATOM 759 C C . THR A 1 98 ? 0.351 -1.232 9.461 1.00 94.12 98 THR A C 1
ATOM 761 O O . THR A 1 98 ? -0.740 -1.074 8.904 1.00 94.12 98 THR A O 1
ATOM 764 N N . TYR A 1 99 ? 1.425 -0.505 9.163 1.00 95.38 99 TYR A N 1
ATOM 765 C CA . TYR A 1 99 ? 1.414 0.602 8.214 1.00 95.38 99 TYR A CA 1
ATOM 766 C C . TYR A 1 99 ? 2.261 0.255 6.997 1.00 95.38 99 TYR A C 1
ATOM 768 O O . TYR A 1 99 ? 3.465 0.030 7.110 1.00 95.38 99 TYR A O 1
ATOM 776 N N . ALA A 1 100 ? 1.631 0.264 5.833 1.00 96.06 100 ALA A N 1
ATOM 777 C CA . ALA A 1 100 ? 2.308 0.255 4.554 1.00 96.06 100 ALA A CA 1
ATOM 778 C C . ALA A 1 100 ? 2.315 1.687 4.020 1.00 96.06 100 ALA A C 1
ATOM 780 O O . ALA A 1 100 ? 1.387 2.107 3.342 1.00 96.06 100 ALA A O 1
ATOM 781 N N . ILE A 1 101 ? 3.328 2.467 4.394 1.00 96.75 101 ILE A N 1
ATOM 782 C CA . ILE A 1 101 ? 3.419 3.875 3.994 1.00 96.75 101 ILE A CA 1
ATOM 783 C C . ILE A 1 101 ? 4.623 4.041 3.068 1.00 96.75 101 ILE A C 1
ATOM 785 O O . ILE A 1 101 ? 5.747 4.195 3.559 1.00 96.75 101 ILE A O 1
ATOM 789 N N . PRO A 1 102 ? 4.431 3.972 1.741 1.00 94.12 102 PRO A N 1
ATOM 790 C CA . PRO A 1 102 ? 5.488 4.242 0.785 1.00 94.12 102 PRO A CA 1
ATOM 791 C C . PRO A 1 102 ? 5.929 5.690 0.887 1.00 94.12 102 PRO A C 1
ATOM 793 O O . PRO A 1 102 ? 5.102 6.595 0.933 1.00 94.12 102 PRO A O 1
ATOM 796 N N . ASP A 1 103 ? 7.239 5.917 0.895 1.00 93.38 103 ASP A N 1
ATOM 797 C CA . ASP A 1 103 ? 7.803 7.260 0.935 1.00 93.38 103 ASP A CA 1
ATOM 798 C C . ASP A 1 103 ? 8.581 7.563 -0.361 1.00 93.38 103 ASP A C 1
ATOM 800 O O . ASP A 1 103 ? 9.649 6.969 -0.595 1.00 93.38 103 ASP A O 1
ATOM 804 N N . PRO A 1 104 ? 8.067 8.449 -1.240 1.00 93.19 104 PRO A N 1
ATOM 805 C CA . PRO A 1 104 ? 6.801 9.197 -1.129 1.00 93.19 104 PRO A CA 1
ATOM 806 C C . PRO A 1 104 ? 5.570 8.490 -1.731 1.00 93.19 104 PRO A C 1
ATOM 808 O O . PRO A 1 104 ? 4.458 8.831 -1.338 1.00 93.19 104 PRO A O 1
ATOM 811 N N . HIS A 1 105 ? 5.766 7.572 -2.688 1.00 95.06 105 HIS A N 1
ATOM 812 C CA . HIS A 1 105 ? 4.705 6.977 -3.514 1.00 95.06 105 HIS A CA 1
ATOM 813 C C . HIS A 1 105 ? 4.888 5.468 -3.711 1.00 95.06 105 HIS A C 1
ATOM 815 O O . HIS A 1 105 ? 6.029 5.007 -3.829 1.00 95.06 105 HIS A O 1
ATOM 821 N N . ILE A 1 106 ? 3.791 4.711 -3.782 1.00 94.62 106 ILE A N 1
ATOM 822 C CA . ILE A 1 106 ? 3.783 3.242 -3.868 1.00 94.62 106 ILE A CA 1
ATOM 823 C C . ILE A 1 106 ? 4.544 2.691 -5.079 1.00 94.62 106 ILE A C 1
ATOM 825 O O . ILE A 1 106 ? 5.279 1.713 -4.937 1.00 94.62 106 ILE A O 1
ATOM 829 N N . GLU A 1 107 ? 4.482 3.337 -6.248 1.00 95.12 107 GLU A N 1
ATOM 830 C CA . GLU A 1 107 ? 5.168 2.853 -7.458 1.00 95.12 107 GLU A CA 1
ATOM 831 C C . GLU A 1 107 ? 6.686 2.818 -7.279 1.00 95.12 107 GLU A C 1
ATOM 833 O O . GLU A 1 107 ? 7.382 2.035 -7.927 1.00 95.12 107 GLU A O 1
ATOM 838 N N . ARG A 1 108 ? 7.220 3.633 -6.358 1.00 94.94 108 ARG A N 1
ATOM 839 C CA . ARG A 1 108 ? 8.642 3.609 -6.026 1.00 94.94 108 ARG A CA 1
ATOM 840 C C . ARG A 1 108 ? 9.064 2.240 -5.507 1.00 94.94 108 ARG A C 1
ATOM 842 O O . ARG A 1 108 ? 10.167 1.827 -5.836 1.00 94.94 108 ARG A O 1
ATOM 849 N N . TRP A 1 109 ? 8.228 1.543 -4.734 1.00 94.94 109 TRP A N 1
ATOM 850 C CA . TRP A 1 109 ? 8.576 0.227 -4.184 1.00 94.94 109 TRP A CA 1
ATOM 851 C C . TRP A 1 109 ? 8.916 -0.786 -5.276 1.00 94.94 109 TRP A C 1
ATOM 853 O O . TRP A 1 109 ? 9.927 -1.471 -5.151 1.00 94.94 109 TRP A O 1
ATOM 863 N N . LEU A 1 110 ? 8.165 -0.794 -6.381 1.00 94.88 110 LEU A N 1
ATOM 864 C CA . LEU A 1 110 ? 8.426 -1.681 -7.521 1.00 94.88 110 LEU A CA 1
ATOM 865 C C . LEU A 1 110 ? 9.746 -1.371 -8.237 1.00 94.88 110 LEU A C 1
ATOM 867 O O . LEU A 1 110 ? 10.316 -2.232 -8.893 1.00 94.88 110 LEU A O 1
A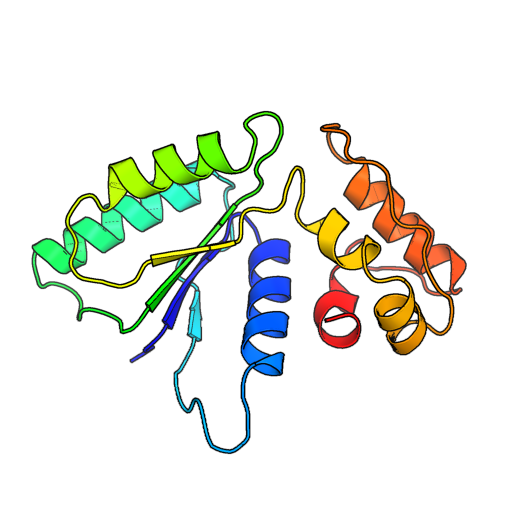TOM 871 N N . LEU A 1 111 ? 10.247 -0.142 -8.110 1.00 95.38 111 LEU A N 1
ATOM 872 C CA . LEU A 1 111 ? 11.487 0.295 -8.748 1.00 95.38 111 LEU A CA 1
ATOM 873 C C . LEU A 1 111 ? 12.722 0.159 -7.847 1.00 95.38 111 LEU A C 1
ATOM 875 O O . LEU A 1 111 ? 13.836 0.397 -8.321 1.00 95.38 111 LEU A O 1
ATOM 879 N N . LEU A 1 112 ? 12.551 -0.154 -6.556 1.00 94.75 112 LEU A N 1
ATOM 880 C CA . LEU A 1 112 ? 13.663 -0.234 -5.601 1.00 94.75 112 LEU A CA 1
ATOM 881 C C . LEU A 1 112 ? 14.454 -1.536 -5.715 1.00 94.75 112 LEU A C 1
ATOM 883 O O . LEU A 1 112 ? 15.666 -1.509 -5.498 1.00 94.75 112 LEU A O 1
ATOM 887 N N . ASP A 1 113 ? 13.804 -2.639 -6.082 1.00 92.56 113 ASP A N 1
ATOM 888 C CA . ASP A 1 113 ? 14.462 -3.930 -6.271 1.00 92.56 113 ASP A CA 1
ATOM 889 C C . ASP A 1 113 ? 14.680 -4.226 -7.760 1.00 92.56 113 ASP A C 1
ATOM 891 O O . ASP A 1 113 ? 13.853 -4.819 -8.451 1.00 92.56 113 ASP A O 1
ATOM 895 N N . SER A 1 114 ? 15.843 -3.810 -8.264 1.00 93.56 114 SER A N 1
ATOM 896 C CA . SER A 1 114 ? 16.235 -4.055 -9.657 1.00 93.56 114 SER A CA 1
ATOM 897 C C . SER A 1 114 ? 16.357 -5.548 -9.988 1.00 93.56 114 SER A C 1
ATOM 899 O O . SER A 1 114 ? 16.152 -5.937 -11.140 1.00 93.56 114 SER A O 1
ATOM 901 N N . ALA A 1 115 ? 16.693 -6.390 -9.004 1.00 94.88 115 ALA A N 1
ATOM 902 C CA . ALA A 1 115 ? 16.840 -7.824 -9.217 1.00 94.88 115 ALA A CA 1
ATOM 903 C C . ALA A 1 115 ? 15.470 -8.488 -9.377 1.00 94.88 115 ALA A C 1
ATOM 905 O O . ALA A 1 115 ? 15.281 -9.256 -10.321 1.00 94.88 115 ALA A O 1
ATOM 906 N N . ALA A 1 116 ? 14.510 -8.135 -8.521 1.00 93.69 116 ALA A N 1
ATOM 907 C CA . ALA A 1 116 ? 13.142 -8.625 -8.630 1.00 93.69 116 ALA A CA 1
ATOM 908 C C . ALA A 1 116 ? 12.462 -8.116 -9.913 1.00 93.69 116 ALA A C 1
ATOM 910 O O . ALA A 1 116 ? 11.911 -8.907 -10.679 1.00 93.69 116 ALA A O 1
ATOM 911 N N . PHE A 1 117 ? 12.647 -6.834 -10.253 1.00 95.69 117 PHE A N 1
ATOM 912 C CA . PHE A 1 117 ? 12.173 -6.268 -11.521 1.00 95.69 117 PHE A CA 1
ATOM 913 C C . PHE A 1 117 ? 12.749 -7.012 -12.738 1.00 95.69 117 PHE A C 1
ATOM 915 O O . PHE A 1 117 ? 12.020 -7.363 -13.665 1.00 95.69 117 PHE A O 1
ATOM 922 N N . LYS A 1 118 ? 14.054 -7.325 -12.721 1.00 95.56 118 LYS A N 1
ATOM 923 C CA . LYS A 1 118 ? 14.698 -8.128 -13.772 1.00 95.56 118 LYS A CA 1
ATOM 924 C C . LYS A 1 118 ? 14.150 -9.552 -13.833 1.00 95.56 118 LYS A C 1
ATOM 926 O O . LYS A 1 118 ? 14.032 -10.095 -14.926 1.00 95.56 118 LYS A O 1
ATOM 931 N N . SER A 1 119 ? 13.854 -10.165 -12.692 1.00 95.12 119 SER A N 1
ATOM 932 C CA . SER A 1 119 ? 13.267 -11.506 -12.647 1.00 95.12 119 SER A CA 1
ATOM 933 C C . SER A 1 119 ? 11.884 -11.531 -13.301 1.00 95.12 119 SER A C 1
ATOM 935 O O . SER A 1 119 ? 11.581 -12.465 -14.037 1.00 95.12 119 SER A O 1
ATOM 937 N N . ALA A 1 120 ? 11.080 -10.491 -13.074 1.00 94.12 120 ALA A N 1
ATOM 938 C CA . ALA A 1 120 ? 9.737 -10.362 -13.632 1.00 94.12 120 ALA A CA 1
ATOM 939 C C . ALA A 1 120 ? 9.736 -10.019 -15.132 1.00 94.12 120 ALA A C 1
ATOM 941 O O . ALA A 1 120 ? 8.982 -10.600 -15.906 1.00 94.12 120 ALA A O 1
ATOM 942 N N . LEU A 1 121 ? 10.582 -9.069 -15.548 1.00 94.62 121 LEU A N 1
ATOM 943 C CA . LEU A 1 121 ? 10.495 -8.420 -16.866 1.00 94.62 121 LEU A CA 1
ATOM 944 C C . LEU A 1 121 ? 11.742 -8.623 -17.746 1.00 94.62 121 LEU A C 1
ATOM 946 O O . LEU A 1 121 ? 11.874 -8.022 -18.810 1.00 94.62 121 LEU A O 1
ATOM 950 N N . GLY A 1 122 ? 12.700 -9.443 -17.310 1.00 93.06 122 GLY A N 1
ATOM 951 C CA . GLY A 1 122 ? 13.929 -9.785 -18.040 1.00 93.06 122 GLY A CA 1
ATOM 952 C C . GLY A 1 122 ? 15.020 -8.705 -18.036 1.00 93.06 122 GLY A C 1
ATOM 953 O O . GLY A 1 122 ? 16.200 -9.013 -18.231 1.00 93.06 122 GLY A O 1
ATOM 954 N N . VAL A 1 123 ? 14.665 -7.449 -17.760 1.00 92.44 123 VAL A N 1
ATOM 955 C CA . VAL A 1 123 ? 15.578 -6.296 -17.720 1.00 92.44 123 VAL A CA 1
ATOM 956 C C . VAL A 1 123 ? 15.442 -5.596 -16.376 1.00 92.44 123 VAL A C 1
ATOM 958 O O . VAL A 1 123 ? 14.334 -5.372 -15.916 1.00 92.44 123 VAL A O 1
ATOM 961 N N . GLY A 1 124 ? 16.558 -5.250 -15.731 1.00 92.38 124 GLY A N 1
ATOM 962 C CA . GLY A 1 124 ? 16.524 -4.527 -14.456 1.00 92.38 124 GLY A CA 1
ATOM 963 C C . GLY A 1 124 ? 16.157 -3.052 -14.622 1.00 92.38 124 GLY A C 1
ATOM 964 O O . GLY A 1 124 ? 16.376 -2.452 -15.675 1.00 92.38 124 GLY A O 1
ATOM 965 N N . CYS A 1 125 ? 15.657 -2.439 -13.552 1.00 92.75 125 CYS A N 1
ATOM 966 C CA . CYS A 1 125 ? 15.377 -1.006 -13.497 1.00 92.75 125 CYS A CA 1
ATOM 967 C C . CYS A 1 125 ? 16.452 -0.250 -12.702 1.00 92.75 125 CYS A C 1
ATOM 969 O O . CYS A 1 125 ? 17.221 -0.829 -11.930 1.00 92.75 125 CYS A O 1
ATOM 971 N N . ARG A 1 126 ? 16.511 1.074 -12.870 1.00 91.56 126 ARG A N 1
ATOM 972 C CA . ARG A 1 126 ? 17.335 1.935 -12.016 1.00 91.56 126 ARG A CA 1
ATOM 973 C C . ARG A 1 126 ? 16.506 2.386 -10.821 1.00 91.56 126 ARG A C 1
ATOM 975 O O . ARG A 1 126 ? 15.494 3.055 -11.014 1.00 91.56 126 ARG A O 1
ATOM 982 N N . ALA A 1 127 ? 16.989 2.104 -9.613 1.00 92.81 127 ALA A N 1
ATOM 983 C CA . ALA A 1 127 ? 16.372 2.607 -8.393 1.00 92.81 127 ALA A CA 1
ATOM 984 C C . ALA A 1 127 ? 16.349 4.149 -8.399 1.00 92.81 127 ALA A C 1
ATOM 986 O O . ALA A 1 127 ? 17.406 4.784 -8.528 1.00 92.81 127 ALA A O 1
ATOM 987 N N . PRO A 1 128 ? 15.166 4.775 -8.298 1.00 93.06 128 PRO A N 1
ATOM 988 C CA . PRO A 1 128 ? 15.052 6.220 -8.351 1.00 93.06 128 PRO A CA 1
ATOM 989 C C . PRO A 1 128 ? 15.426 6.854 -7.009 1.00 93.06 128 PRO A C 1
ATOM 991 O O . PRO A 1 128 ? 15.202 6.290 -5.931 1.00 93.06 128 PRO A O 1
ATOM 994 N N . THR A 1 129 ? 15.953 8.078 -7.067 1.00 92.19 129 THR A N 1
ATOM 995 C CA . THR A 1 129 ? 16.144 8.895 -5.866 1.00 92.19 129 THR A CA 1
ATOM 996 C C . THR A 1 129 ? 14.796 9.201 -5.212 1.00 92.19 129 THR A C 1
ATOM 998 O O . THR A 1 129 ? 13.741 9.165 -5.853 1.00 92.19 129 THR A O 1
ATOM 1001 N N . GLN A 1 130 ? 14.810 9.472 -3.907 1.00 89.94 130 GLN A N 1
ATOM 1002 C CA . GLN A 1 130 ? 13.609 9.882 -3.186 1.00 89.94 130 GLN A CA 1
ATOM 1003 C C . GLN A 1 130 ? 13.303 11.352 -3.501 1.00 89.94 130 GLN A C 1
ATOM 1005 O O . GLN A 1 130 ? 14.114 12.235 -3.225 1.00 89.94 130 GLN A O 1
ATOM 1010 N N . LYS A 1 131 ? 12.144 11.614 -4.104 1.00 90.62 131 LYS A N 1
ATOM 1011 C CA . LYS A 1 131 ? 11.665 12.944 -4.476 1.00 90.62 131 LYS A CA 1
ATOM 1012 C C . LYS A 1 131 ? 10.142 12.947 -4.473 1.00 90.62 131 LYS A C 1
ATOM 1014 O O . LYS A 1 131 ? 9.526 12.254 -5.275 1.00 90.62 131 LYS A O 1
ATOM 1019 N N . CYS A 1 132 ? 9.534 13.760 -3.613 1.00 90.31 132 CYS A N 1
ATOM 1020 C CA . CYS A 1 132 ? 8.088 13.967 -3.639 1.00 90.31 132 CYS A CA 1
ATOM 1021 C C . CYS A 1 132 ? 7.718 14.837 -4.849 1.00 90.31 132 CYS A C 1
ATOM 1023 O O . CYS A 1 132 ? 7.822 16.062 -4.808 1.00 90.31 132 CYS A O 1
ATOM 1025 N N . GLN A 1 133 ? 7.345 14.197 -5.953 1.00 91.94 133 GLN A N 1
ATOM 1026 C CA . GLN A 1 133 ? 6.840 14.863 -7.145 1.00 91.94 133 GLN A CA 1
ATOM 1027 C C . GLN A 1 133 ? 5.692 14.037 -7.710 1.00 91.94 133 GLN A C 1
ATOM 1029 O O . GLN A 1 133 ? 5.850 12.848 -7.993 1.00 91.94 133 GLN A O 1
ATOM 1034 N N . ARG A 1 134 ? 4.554 14.705 -7.904 1.00 86.94 134 ARG A N 1
ATOM 1035 C CA . ARG A 1 134 ? 3.354 14.103 -8.473 1.00 86.94 134 ARG A CA 1
ATOM 1036 C C . ARG A 1 134 ? 3.676 13.418 -9.804 1.00 86.94 134 ARG A C 1
ATOM 1038 O O . ARG A 1 134 ? 4.382 13.986 -10.635 1.00 86.94 134 ARG A O 1
ATOM 1045 N N . ASP A 1 135 ? 3.166 12.201 -9.964 1.00 91.19 135 ASP A N 1
ATOM 1046 C CA . ASP A 1 135 ? 3.269 11.359 -11.164 1.00 91.19 135 ASP A CA 1
ATOM 1047 C C . ASP A 1 135 ? 4.699 10.976 -11.601 1.00 91.19 135 ASP A C 1
ATOM 1049 O O . ASP A 1 135 ? 4.870 10.278 -12.603 1.00 91.19 135 ASP A O 1
ATOM 1053 N N . LEU A 1 136 ? 5.737 11.344 -10.833 1.00 93.88 136 LEU A N 1
ATOM 1054 C CA . LEU A 1 136 ? 7.126 11.005 -11.152 1.00 93.88 136 LEU A CA 1
ATOM 1055 C C . LEU A 1 136 ? 7.332 9.489 -11.194 1.00 93.88 136 LEU A C 1
ATOM 1057 O O . LEU A 1 136 ? 7.798 8.963 -12.198 1.00 93.88 136 LEU A O 1
ATOM 1061 N N . TYR A 1 137 ? 6.977 8.780 -10.121 1.00 95.00 137 TYR A N 1
ATOM 1062 C CA . TYR A 1 137 ? 7.218 7.336 -10.045 1.00 95.00 137 TYR A CA 1
ATOM 1063 C C . TYR A 1 137 ? 6.293 6.532 -10.954 1.00 95.00 137 TYR A C 1
ATOM 1065 O O . TYR A 1 137 ? 6.732 5.523 -11.489 1.00 95.00 137 TYR A O 1
ATOM 1073 N N . LYS A 1 138 ? 5.078 7.024 -11.222 1.00 93.81 138 LYS A N 1
ATOM 1074 C CA . LYS A 1 138 ? 4.189 6.461 -12.251 1.00 93.81 138 LYS A CA 1
ATOM 1075 C C . LYS A 1 138 ? 4.831 6.512 -13.633 1.00 93.81 138 LYS A C 1
ATOM 1077 O O . LYS A 1 138 ? 4.829 5.518 -14.351 1.00 93.81 138 LYS A O 1
ATOM 1082 N N . SER A 1 139 ? 5.415 7.659 -13.980 1.00 95.12 139 SER A N 1
ATOM 1083 C CA . SER A 1 139 ? 6.112 7.834 -15.257 1.00 95.12 139 SER A CA 1
ATOM 1084 C C . SER A 1 139 ? 7.360 6.952 -15.324 1.00 95.12 139 SER A C 1
ATOM 1086 O O . SER A 1 139 ? 7.543 6.221 -16.286 1.00 95.12 139 SER A O 1
ATOM 1088 N N . LEU A 1 140 ? 8.174 6.931 -14.262 1.00 95.88 140 LEU A N 1
ATOM 1089 C CA . LEU A 1 140 ? 9.376 6.093 -14.207 1.00 95.88 140 LEU A CA 1
ATOM 1090 C C . LEU A 1 140 ? 9.067 4.593 -14.275 1.00 95.88 140 LEU A C 1
ATOM 1092 O O . LEU A 1 140 ? 9.832 3.855 -14.892 1.00 95.88 140 LEU A O 1
ATOM 1096 N N . LEU A 1 141 ? 7.978 4.146 -13.645 1.00 96.06 141 LEU A N 1
ATOM 1097 C CA . LEU A 1 141 ? 7.541 2.754 -13.697 1.00 96.06 141 LEU A CA 1
ATOM 1098 C C . LEU A 1 141 ? 7.110 2.380 -15.112 1.00 96.06 141 LEU A C 1
ATOM 1100 O O . LEU A 1 141 ? 7.616 1.399 -15.656 1.00 96.06 141 LEU A O 1
ATOM 1104 N N . ARG A 1 142 ? 6.260 3.203 -15.734 1.00 95.75 142 ARG A N 1
ATOM 1105 C CA . ARG A 1 142 ? 5.861 3.032 -17.133 1.00 95.75 142 ARG A CA 1
ATOM 1106 C C . ARG A 1 142 ? 7.077 2.950 -18.054 1.00 95.75 142 ARG A C 1
ATOM 1108 O O . ARG A 1 142 ? 7.213 1.968 -18.774 1.00 95.75 142 ARG A O 1
ATOM 1115 N N . ASP A 1 143 ? 7.987 3.918 -17.967 1.00 95.69 143 ASP A N 1
ATOM 1116 C CA . ASP A 1 143 ? 9.193 3.972 -18.798 1.00 95.69 143 ASP A CA 1
ATOM 1117 C C . ASP A 1 143 ? 10.101 2.750 -18.582 1.00 95.69 143 ASP A C 1
ATOM 1119 O O . ASP A 1 143 ? 10.756 2.276 -19.512 1.00 95.69 143 ASP A O 1
ATOM 1123 N N . ALA A 1 144 ? 10.203 2.257 -17.342 1.00 95.69 144 ALA A N 1
ATOM 1124 C CA . ALA A 1 144 ? 10.999 1.075 -17.020 1.00 95.69 144 ALA A CA 1
ATOM 1125 C C . ALA A 1 144 ? 10.401 -0.191 -17.644 1.00 95.69 144 ALA A C 1
ATOM 1127 O O . ALA A 1 144 ? 11.147 -0.998 -18.196 1.00 95.69 144 ALA A O 1
ATOM 1128 N N . VAL A 1 145 ? 9.073 -0.334 -17.606 1.00 95.75 145 VAL A N 1
ATOM 1129 C CA . VAL A 1 145 ? 8.367 -1.440 -18.264 1.00 95.75 145 VAL A CA 1
ATOM 1130 C C . VAL A 1 145 ? 8.490 -1.330 -19.786 1.00 95.75 145 VAL A C 1
ATOM 1132 O O . VAL A 1 145 ? 8.860 -2.306 -20.430 1.00 95.75 145 VAL A O 1
ATOM 1135 N N . GLU A 1 146 ? 8.297 -0.149 -20.373 1.00 95.25 146 GLU A N 1
ATOM 1136 C CA . GLU A 1 146 ? 8.419 0.058 -21.827 1.00 95.25 146 GLU A CA 1
ATOM 1137 C C . GLU A 1 146 ? 9.807 -0.311 -22.369 1.00 95.25 146 GLU A C 1
ATOM 1139 O O . GLU A 1 146 ? 9.929 -0.915 -23.436 1.00 95.25 146 GLU A O 1
ATOM 1144 N N . LYS A 1 147 ? 10.871 -0.047 -21.601 1.00 94.50 147 LYS A N 1
ATOM 1145 C CA . LYS A 1 147 ? 12.249 -0.436 -21.957 1.00 94.50 147 LYS A CA 1
ATOM 1146 C C . LYS A 1 147 ? 12.482 -1.945 -22.009 1.00 94.50 147 LYS A C 1
ATOM 1148 O O . LYS A 1 147 ? 13.488 -2.369 -22.573 1.00 94.50 147 LYS A O 1
ATOM 1153 N N . THR A 1 148 ? 11.579 -2.748 -21.451 1.00 92.94 148 THR A N 1
ATOM 1154 C CA . THR A 1 148 ? 11.626 -4.216 -21.559 1.00 92.94 148 THR A CA 1
ATOM 1155 C C . THR A 1 148 ? 11.032 -4.717 -22.883 1.00 92.94 148 THR A C 1
ATOM 1157 O O . THR A 1 148 ? 11.111 -5.904 -23.182 1.00 92.94 148 THR A O 1
ATOM 1160 N N . GLY A 1 149 ? 10.470 -3.816 -23.703 1.00 93.12 149 GLY A N 1
ATOM 1161 C CA . GLY A 1 149 ? 9.766 -4.146 -24.945 1.00 93.12 149 GLY A CA 1
ATOM 1162 C C . GLY A 1 149 ? 8.273 -4.428 -24.751 1.00 93.12 149 GLY A C 1
ATOM 1163 O O . GLY A 1 149 ? 7.601 -4.833 -25.697 1.00 93.12 149 GLY A O 1
ATOM 1164 N N . VAL A 1 150 ? 7.749 -4.210 -23.543 1.00 92.38 150 VAL A N 1
ATOM 1165 C CA . VAL A 1 150 ? 6.353 -4.457 -23.170 1.00 92.38 150 VAL A CA 1
ATOM 1166 C C . VAL A 1 150 ? 5.579 -3.142 -23.113 1.00 92.38 150 VAL A C 1
ATOM 1168 O O . VAL A 1 150 ? 6.059 -2.164 -22.551 1.00 92.38 150 VAL A O 1
ATOM 1171 N N . THR A 1 151 ? 4.359 -3.104 -23.648 1.00 92.94 151 THR A N 1
ATOM 1172 C CA . THR A 1 151 ? 3.469 -1.939 -23.510 1.00 92.94 151 THR A CA 1
ATOM 1173 C C . THR A 1 151 ? 2.587 -2.094 -22.266 1.00 92.94 151 THR A C 1
ATOM 1175 O O . THR A 1 151 ? 1.729 -2.980 -22.257 1.00 92.94 151 THR A O 1
ATOM 1178 N N . PRO A 1 152 ? 2.756 -1.264 -21.220 1.00 92.69 152 PRO A N 1
ATOM 1179 C CA . PRO A 1 152 ? 1.930 -1.354 -20.022 1.00 92.69 152 PRO A CA 1
ATOM 1180 C C . PRO A 1 152 ? 0.517 -0.813 -20.278 1.00 92.69 152 PRO A C 1
ATOM 1182 O O . PRO A 1 152 ? 0.340 0.309 -20.757 1.00 92.69 152 PRO A O 1
ATOM 1185 N N . LEU A 1 153 ? -0.498 -1.587 -19.899 1.00 91.38 153 LEU A N 1
ATOM 1186 C CA . LEU A 1 153 ? -1.909 -1.205 -19.977 1.00 91.38 153 LEU A CA 1
ATOM 1187 C C . LEU A 1 153 ? -2.349 -0.405 -18.747 1.00 91.38 153 LEU A C 1
ATOM 1189 O O . LEU A 1 153 ? -3.195 0.481 -18.865 1.00 91.38 153 LEU A O 1
ATOM 1193 N N . LEU A 1 154 ? -1.764 -0.690 -17.578 1.00 90.06 154 LEU A N 1
ATOM 1194 C CA . LEU A 1 154 ? -2.094 -0.036 -16.304 1.00 90.06 154 LEU A CA 1
ATOM 1195 C C . LEU A 1 154 ? -0.906 0.755 -15.731 1.00 90.06 154 LEU A C 1
ATOM 1197 O O . LEU A 1 154 ? -0.849 1.060 -14.543 1.00 90.06 154 LEU A O 1
ATOM 1201 N N . GLY A 1 155 ? 0.035 1.156 -16.592 1.00 88.81 155 GLY A N 1
ATOM 1202 C CA . GLY A 1 155 ? 1.185 1.979 -16.205 1.00 88.81 155 GLY A CA 1
ATOM 1203 C C . GLY A 1 155 ? 2.295 1.223 -15.473 1.00 88.81 155 GLY A C 1
ATOM 1204 O O . GLY A 1 155 ? 3.177 1.866 -14.912 1.00 88.81 155 GLY A O 1
ATOM 1205 N N . GLY A 1 156 ? 2.265 -0.111 -15.499 1.00 91.38 156 GLY A N 1
ATOM 1206 C CA . GLY A 1 156 ? 3.284 -1.003 -14.953 1.00 91.38 156 GLY A CA 1
ATOM 1207 C C . GLY A 1 156 ? 2.904 -1.634 -13.614 1.00 91.38 156 GLY A C 1
ATOM 1208 O O . GLY A 1 156 ? 3.590 -2.549 -13.166 1.00 91.38 156 GLY A O 1
ATOM 1209 N N . ILE A 1 157 ? 1.808 -1.191 -12.989 1.00 92.19 157 ILE A N 1
ATOM 1210 C CA . ILE A 1 157 ? 1.309 -1.767 -11.732 1.00 92.19 157 ILE A CA 1
ATOM 1211 C C . ILE A 1 157 ? 0.799 -3.199 -11.910 1.00 92.19 157 ILE A C 1
ATOM 1213 O O . ILE A 1 157 ? 0.825 -3.987 -10.970 1.00 92.19 157 ILE A O 1
ATOM 1217 N N . GLU A 1 158 ? 0.374 -3.555 -13.123 1.00 92.44 158 GLU A N 1
ATOM 1218 C CA . GLU A 1 158 ? -0.103 -4.894 -13.453 1.00 92.44 158 GLU A CA 1
ATOM 1219 C C . GLU A 1 158 ? 0.953 -5.980 -13.203 1.00 92.44 158 GLU A C 1
ATOM 1221 O O . GLU A 1 158 ? 0.563 -7.110 -12.939 1.00 92.44 158 GLU A O 1
ATOM 1226 N N . TYR A 1 159 ? 2.244 -5.616 -13.197 1.00 92.69 159 TYR A N 1
ATOM 1227 C CA . TYR A 1 159 ? 3.379 -6.508 -12.933 1.00 92.69 159 TYR A CA 1
ATOM 1228 C C . TYR A 1 159 ? 3.776 -6.581 -11.449 1.00 92.69 159 TYR A C 1
ATOM 1230 O O . TYR A 1 159 ? 4.817 -7.138 -11.103 1.00 92.69 159 TYR A O 1
ATOM 1238 N N . ALA A 1 160 ? 3.001 -5.964 -10.551 1.00 91.38 160 ALA A N 1
ATOM 1239 C CA . ALA A 1 160 ? 3.314 -5.938 -9.124 1.00 91.38 160 ALA A CA 1
ATOM 1240 C C . ALA A 1 160 ? 3.400 -7.343 -8.509 1.00 91.38 160 ALA A C 1
ATOM 1242 O O . ALA A 1 160 ? 4.240 -7.560 -7.644 1.00 91.38 160 ALA A O 1
ATOM 1243 N N . ASP A 1 161 ? 2.561 -8.284 -8.954 1.00 89.50 161 ASP A N 1
ATOM 1244 C CA . ASP A 1 161 ? 2.547 -9.658 -8.435 1.00 89.50 161 ASP A CA 1
ATOM 1245 C C . ASP A 1 161 ? 3.806 -10.444 -8.840 1.00 89.50 161 ASP A C 1
ATOM 1247 O O . ASP A 1 161 ? 4.219 -11.341 -8.111 1.00 89.50 161 ASP A O 1
ATOM 1251 N N . GLU A 1 162 ? 4.404 -10.127 -9.987 1.00 91.44 162 GLU A N 1
ATOM 1252 C CA . GLU A 1 162 ? 5.616 -10.767 -10.500 1.00 91.44 162 GLU A CA 1
ATOM 1253 C C . GLU A 1 162 ? 6.896 -10.121 -9.960 1.00 91.44 162 GLU A C 1
ATOM 1255 O O . GLU A 1 162 ? 7.922 -10.792 -9.847 1.00 91.44 162 GLU A O 1
ATOM 1260 N N . ILE A 1 163 ? 6.851 -8.818 -9.664 1.00 91.50 163 ILE A N 1
ATOM 1261 C CA . ILE A 1 163 ? 7.990 -8.057 -9.131 1.00 91.50 163 ILE A CA 1
ATOM 1262 C C . ILE A 1 163 ? 8.167 -8.281 -7.620 1.00 91.50 163 ILE A C 1
ATOM 1264 O O . ILE A 1 163 ? 9.284 -8.149 -7.129 1.00 91.50 163 ILE A O 1
ATOM 1268 N N . VAL A 1 164 ? 7.097 -8.568 -6.872 1.00 87.94 164 VAL A N 1
ATOM 1269 C CA . VAL A 1 164 ? 7.095 -8.643 -5.394 1.00 87.94 164 VAL A CA 1
ATOM 1270 C C . VAL A 1 164 ? 7.235 -10.067 -4.861 1.00 87.94 164 VAL A C 1
ATOM 1272 O O . VAL A 1 164 ? 6.516 -10.964 -5.346 1.00 87.94 164 VAL A O 1
#

Organism: NCBI:txid410659

Secondary structure (DSSP, 8-state):
--SEEEEESSHHHHHHHHHHHHHT--TTT--PPEEEEE-SSHHHHHHHHHHHHHHHHHTTSSPPPSEEEEE---TTSHHHHHHHHHHHHHTT-SS-EEEE--SS-THHHHHH-HHHHHHHHSSPPPPPPP---TTHHHHHHHHHHHTTT---SSTTGGGHHHH-

pLDDT: mean 90.65, std 8.85, range [51.53, 97.19]

Sequence (164 aa):
MPDVILFAEDSAHEQIIRSMLRCLRTPWAWTSSLKCLNATGGHGQVLAALKRFVNDIKLRQVRVPELIVVAIDANCHGYNGRKQEIVGIYGQLAVPVTYAIPDPHIERWLLLDSAAFKSALGVGCRAPTQKCQRDLYKSLLRDAVEKTGVTPLLGGIEYADEIV